Protein AF-A0AAV0Y4L8-F1 (afdb_monomer_lite)

InterPro domains:
  IPR013083 Zinc finger, RING/FYVE/PHD-type [G3DSA:3.30.40.10] (4-76)

Sequence (76 aa):
MIGNGQWMNNLNSLLDPTGSNCLCCLRAFRDVPNGIRYVYQSCGHGWRCEDCAFLRPDNCEVCDDTVDDVIQIFIC

Structure (mmCIF, N/CA/C/O backbone):
data_AF-A0AAV0Y4L8-F1
#
_entry.id   AF-A0AAV0Y4L8-F1
#
loop_
_atom_site.group_PDB
_atom_site.id
_atom_site.type_symbol
_atom_site.label_atom_id
_atom_site.label_alt_id
_atom_site.label_comp_id
_atom_site.label_asym_id
_atom_site.label_entity_id
_atom_site.label_seq_id
_atom_site.pdbx_PDB_ins_code
_atom_site.Cartn_x
_atom_site.Cartn_y
_atom_site.Cartn_z
_atom_site.occupancy
_atom_site.B_iso_or_equiv
_atom_site.auth_seq_id
_atom_site.auth_comp_id
_atom_site.auth_asym_id
_atom_site.auth_atom_id
_atom_site.pdbx_PDB_model_num
ATOM 1 N N . MET A 1 1 ? 8.676 14.452 3.114 1.00 35.41 1 MET A N 1
ATOM 2 C CA . MET A 1 1 ? 9.300 13.277 2.475 1.00 35.41 1 MET A CA 1
ATOM 3 C C . MET A 1 1 ? 9.445 12.214 3.550 1.00 35.41 1 MET A C 1
ATOM 5 O O . MET A 1 1 ? 10.310 12.352 4.402 1.00 35.41 1 MET A O 1
ATOM 9 N N . ILE A 1 2 ? 8.505 11.271 3.604 1.00 44.53 2 ILE A N 1
ATOM 10 C CA . ILE A 1 2 ? 8.528 10.131 4.534 1.00 44.53 2 ILE A CA 1
ATOM 11 C C . ILE A 1 2 ? 9.345 9.056 3.817 1.00 44.53 2 ILE A C 1
ATOM 13 O O . ILE A 1 2 ? 9.034 8.719 2.678 1.00 44.53 2 ILE A O 1
ATOM 17 N N . GLY A 1 3 ? 10.474 8.670 4.407 1.00 37.97 3 GLY A N 1
ATOM 18 C CA . GLY A 1 3 ? 11.516 7.894 3.736 1.00 37.97 3 GLY A CA 1
ATOM 19 C C . GLY A 1 3 ? 11.127 6.437 3.493 1.00 37.97 3 GLY A C 1
ATOM 20 O O . GLY A 1 3 ? 10.401 5.835 4.289 1.00 37.97 3 GLY A O 1
ATOM 21 N N . ASN A 1 4 ? 11.671 5.879 2.408 1.00 45.69 4 ASN A N 1
ATOM 22 C CA . ASN A 1 4 ? 11.632 4.456 2.077 1.00 45.69 4 ASN A CA 1
ATOM 23 C C . ASN A 1 4 ? 11.911 3.599 3.323 1.00 45.69 4 ASN A C 1
ATOM 25 O O . ASN A 1 4 ? 12.971 3.714 3.939 1.00 45.69 4 ASN A O 1
ATOM 29 N N . GLY A 1 5 ? 10.948 2.752 3.696 1.00 48.84 5 GLY A N 1
ATOM 30 C CA . GLY A 1 5 ? 11.118 1.742 4.744 1.00 48.84 5 GLY A CA 1
ATOM 31 C C . GLY A 1 5 ? 10.663 2.120 6.157 1.00 48.84 5 GLY A C 1
ATOM 32 O O . GLY A 1 5 ? 10.845 1.316 7.066 1.00 48.84 5 GLY A O 1
ATOM 33 N N . GLN A 1 6 ? 10.027 3.277 6.394 1.00 51.59 6 GLN A N 1
ATOM 34 C CA . GLN A 1 6 ? 9.510 3.586 7.743 1.00 51.59 6 GLN A CA 1
ATOM 35 C C . GLN A 1 6 ? 8.394 2.634 8.225 1.00 51.59 6 GLN A C 1
ATOM 37 O O . GLN A 1 6 ? 8.177 2.539 9.432 1.00 51.59 6 GLN A O 1
ATOM 42 N N . TRP A 1 7 ? 7.749 1.874 7.331 1.00 49.84 7 TRP A N 1
ATOM 43 C CA . TRP A 1 7 ? 6.795 0.818 7.695 1.00 49.84 7 TRP A CA 1
ATOM 44 C C . TRP A 1 7 ? 7.475 -0.403 8.353 1.00 49.84 7 TRP A C 1
ATOM 46 O O . TRP A 1 7 ? 6.890 -1.003 9.253 1.00 49.84 7 TRP A O 1
ATOM 56 N N . MET A 1 8 ? 8.740 -0.704 8.009 1.00 47.34 8 MET A N 1
ATOM 57 C CA . MET A 1 8 ? 9.530 -1.780 8.638 1.00 47.34 8 MET A CA 1
ATOM 58 C C . MET A 1 8 ? 9.874 -1.493 10.107 1.00 47.34 8 MET A C 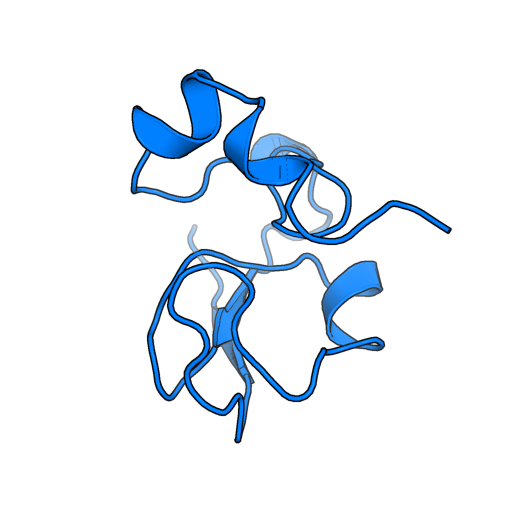1
ATOM 60 O O . MET A 1 8 ? 10.128 -2.415 10.875 1.00 47.34 8 MET A O 1
ATOM 64 N N . ASN A 1 9 ? 9.850 -0.223 10.527 1.00 46.91 9 ASN A N 1
ATOM 65 C CA . ASN A 1 9 ? 10.104 0.156 11.921 1.00 46.91 9 ASN A CA 1
ATOM 66 C C . ASN A 1 9 ? 8.885 -0.052 12.833 1.00 46.91 9 ASN A C 1
ATOM 68 O O . ASN A 1 9 ? 8.973 0.171 14.041 1.00 46.91 9 ASN A O 1
ATOM 72 N N . ASN A 1 10 ? 7.742 -0.467 12.283 1.00 51.56 10 ASN A N 1
ATOM 73 C CA . ASN A 1 10 ? 6.583 -0.827 13.077 1.00 51.56 10 ASN A CA 1
ATOM 74 C C . ASN A 1 10 ? 6.558 -2.347 13.259 1.00 51.56 10 ASN A C 1
ATOM 76 O O . ASN A 1 10 ? 6.074 -3.077 12.399 1.00 51.56 10 ASN A O 1
ATOM 80 N N . LEU A 1 11 ? 7.045 -2.819 14.409 1.00 46.34 11 LEU A N 1
ATOM 81 C CA . LEU A 1 11 ? 6.959 -4.226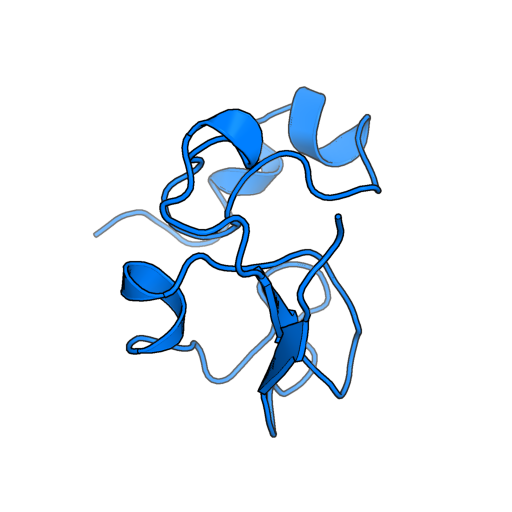 14.828 1.00 46.34 11 LEU A CA 1
ATOM 82 C C . LEU A 1 11 ? 5.530 -4.796 14.719 1.00 46.34 11 LEU A C 1
ATOM 84 O O . LEU A 1 11 ? 5.379 -5.989 14.468 1.00 46.34 11 LEU A O 1
ATOM 88 N N . ASN A 1 12 ? 4.484 -3.963 14.821 1.00 46.34 12 ASN A N 1
ATOM 89 C CA . ASN A 1 12 ? 3.103 -4.412 14.612 1.00 46.34 12 ASN A CA 1
ATOM 90 C C . ASN A 1 12 ? 2.783 -4.706 13.136 1.00 46.34 12 ASN A C 1
ATOM 92 O O . ASN A 1 12 ? 1.920 -5.529 12.876 1.00 46.34 12 ASN A O 1
ATOM 96 N N . SER A 1 13 ? 3.478 -4.090 12.172 1.00 49.31 13 SER A N 1
ATOM 97 C CA . SER A 1 13 ? 3.296 -4.348 10.732 1.00 49.31 13 SER A CA 1
ATOM 98 C C . SER A 1 13 ? 3.886 -5.689 10.285 1.00 49.31 13 SER A C 1
ATOM 100 O O . SER A 1 13 ? 3.445 -6.232 9.280 1.00 49.31 13 SER A O 1
ATOM 102 N N . LEU A 1 14 ? 4.885 -6.214 11.006 1.00 46.44 14 LEU A N 1
ATOM 103 C CA . LEU A 1 14 ? 5.474 -7.537 10.746 1.00 46.44 14 LEU A CA 1
ATOM 104 C C . LEU A 1 14 ? 4.702 -8.665 11.450 1.00 46.44 14 LEU A C 1
ATOM 106 O O . LEU A 1 14 ? 4.752 -9.810 11.012 1.00 46.44 14 LEU A O 1
ATOM 110 N N . LEU A 1 15 ? 4.005 -8.343 12.545 1.00 45.16 15 LEU A N 1
ATOM 111 C CA . LEU A 1 15 ? 3.223 -9.288 13.351 1.00 45.16 15 LEU A CA 1
ATOM 112 C C . LEU A 1 15 ? 1.732 -9.309 12.990 1.00 45.16 15 LEU A C 1
ATOM 114 O O . LEU A 1 15 ? 1.022 -10.217 13.417 1.00 45.16 15 LEU A O 1
ATOM 118 N N . ASP A 1 16 ? 1.272 -8.349 12.187 1.00 52.50 16 ASP A N 1
ATOM 119 C CA . ASP A 1 16 ? -0.051 -8.355 11.578 1.00 52.50 16 ASP A CA 1
ATOM 120 C C . ASP A 1 16 ? 0.044 -8.477 10.046 1.00 52.50 16 ASP A C 1
ATOM 122 O O . ASP A 1 16 ? -0.018 -7.477 9.323 1.00 52.50 16 ASP A O 1
ATOM 126 N N . PRO A 1 17 ? 0.157 -9.708 9.521 1.00 44.34 17 PRO A N 1
ATOM 127 C CA . PRO A 1 17 ? 0.169 -9.943 8.082 1.00 44.34 17 PRO A CA 1
ATOM 128 C C . PRO A 1 17 ? -1.174 -9.607 7.407 1.00 44.34 17 PRO A C 1
ATOM 130 O O . PRO A 1 17 ? -1.258 -9.664 6.183 1.00 44.34 17 PRO A O 1
ATOM 133 N N . THR A 1 18 ? -2.232 -9.264 8.161 1.00 48.09 18 THR A N 1
ATOM 134 C CA . THR A 1 18 ? -3.566 -8.991 7.595 1.00 48.09 18 THR A CA 1
ATOM 135 C C . THR A 1 18 ? -3.750 -7.571 7.072 1.00 48.09 18 THR A C 1
ATOM 137 O O . THR A 1 18 ? -4.756 -7.289 6.417 1.00 48.09 18 THR A O 1
ATOM 140 N N . GLY A 1 19 ? -2.799 -6.666 7.316 1.00 57.56 19 GLY A N 1
ATOM 141 C CA . GLY A 1 19 ? -2.973 -5.273 6.941 1.00 57.56 19 GLY A CA 1
ATOM 142 C C . GLY A 1 19 ? -4.110 -4.642 7.740 1.00 57.56 19 GLY A C 1
ATOM 143 O O . GLY A 1 19 ? -5.164 -4.327 7.198 1.00 57.56 19 GLY A O 1
ATOM 144 N N . SER A 1 20 ? -3.923 -4.406 9.036 1.00 70.06 20 SER A N 1
ATOM 145 C CA . SER A 1 20 ? -4.861 -3.564 9.791 1.00 70.06 20 SER A CA 1
ATOM 146 C C . SER A 1 20 ? -4.784 -2.099 9.378 1.00 70.06 20 SER A C 1
ATOM 148 O O . SER A 1 20 ? -5.766 -1.381 9.535 1.00 70.06 20 SER A O 1
ATOM 150 N N . ASN A 1 21 ? -3.647 -1.650 8.839 1.00 80.50 21 ASN A N 1
ATOM 151 C CA . ASN A 1 21 ? -3.382 -0.244 8.559 1.00 80.50 21 ASN A CA 1
ATOM 152 C C . ASN A 1 21 ? -3.007 -0.015 7.091 1.00 80.50 21 ASN A C 1
ATOM 154 O O . ASN A 1 21 ? -2.384 -0.864 6.457 1.00 80.50 21 ASN A O 1
ATOM 158 N N . CYS A 1 22 ? -3.340 1.170 6.580 1.00 83.31 22 CYS A N 1
ATOM 159 C CA . CYS A 1 22 ? -2.906 1.631 5.266 1.00 83.31 22 CYS A CA 1
ATOM 160 C C . CYS A 1 22 ? -1.373 1.678 5.204 1.00 83.31 22 CYS A C 1
ATOM 162 O O . CYS A 1 22 ? -0.747 2.310 6.057 1.00 83.31 22 CYS A O 1
ATOM 164 N N . LEU A 1 23 ? -0.778 1.095 4.161 1.00 80.94 23 LEU A N 1
ATOM 165 C CA . LEU A 1 23 ? 0.681 1.053 3.983 1.00 80.94 23 LEU A CA 1
ATOM 166 C C . LEU A 1 23 ? 1.331 2.449 3.938 1.00 80.94 23 LEU A C 1
ATOM 168 O O . LEU A 1 23 ? 2.458 2.620 4.387 1.00 80.94 23 LEU A O 1
ATOM 172 N N . CYS A 1 24 ? 0.609 3.459 3.442 1.00 82.06 24 CYS A N 1
ATOM 173 C CA . CYS A 1 24 ? 1.138 4.814 3.277 1.00 82.06 24 CYS A CA 1
ATOM 174 C C . CYS A 1 24 ? 0.932 5.711 4.504 1.00 82.06 24 CYS A C 1
ATOM 176 O O . CYS A 1 24 ? 1.868 6.354 4.969 1.00 82.06 24 CYS A O 1
ATOM 178 N N . CYS A 1 25 ? -0.308 5.822 4.991 1.00 85.44 25 CYS A N 1
ATOM 179 C CA . CYS A 1 25 ? -0.673 6.790 6.034 1.00 85.44 25 CYS A CA 1
ATOM 180 C C . CYS A 1 25 ? -0.867 6.157 7.414 1.00 85.44 25 CYS A C 1
ATOM 182 O O . CYS A 1 25 ? -1.175 6.867 8.368 1.00 85.44 25 CYS A O 1
ATOM 184 N N . LEU A 1 26 ? -0.724 4.831 7.521 1.00 84.00 26 LEU A N 1
ATOM 185 C CA . LEU A 1 26 ? -0.880 4.048 8.750 1.00 84.00 26 LEU A CA 1
ATOM 186 C C . LEU A 1 26 ? -2.270 4.143 9.404 1.00 84.00 26 LEU A C 1
ATOM 188 O O . LEU A 1 26 ? -2.456 3.646 10.513 1.00 84.00 26 LEU A O 1
ATOM 192 N N . ARG A 1 27 ? -3.259 4.738 8.718 1.00 85.06 27 ARG A N 1
ATOM 193 C CA . ARG A 1 27 ? -4.660 4.778 9.157 1.00 85.06 27 ARG A CA 1
ATOM 194 C C . ARG A 1 27 ? -5.164 3.352 9.348 1.00 85.06 27 ARG A C 1
ATOM 196 O O . ARG A 1 27 ? -5.057 2.549 8.420 1.00 85.06 27 ARG A O 1
ATOM 203 N N . ALA A 1 28 ? -5.729 3.063 10.517 1.00 82.88 28 ALA A N 1
ATOM 204 C CA . ALA A 1 28 ? -6.329 1.766 10.778 1.00 82.88 28 ALA A CA 1
ATOM 205 C C . ALA A 1 28 ? -7.604 1.577 9.956 1.00 82.88 28 ALA A C 1
ATOM 207 O O . ALA A 1 28 ? -8.337 2.527 9.688 1.00 82.88 28 ALA A O 1
ATOM 208 N N . PHE A 1 29 ? -7.888 0.337 9.576 1.00 78.88 29 PHE A N 1
ATOM 209 C CA . PHE A 1 29 ? -9.007 -0.007 8.709 1.00 78.88 29 PHE A CA 1
ATOM 210 C C . PHE A 1 29 ? -10.351 0.443 9.286 1.00 78.88 29 PHE A C 1
ATOM 212 O O . PHE A 1 29 ? -11.184 0.974 8.561 1.00 78.88 29 PHE A O 1
ATOM 219 N N . ARG A 1 30 ? -10.532 0.302 10.606 1.00 81.75 30 ARG A N 1
ATOM 220 C CA . ARG A 1 30 ? -11.733 0.763 11.324 1.00 81.75 30 ARG A CA 1
ATOM 221 C C . ARG A 1 30 ? -12.008 2.265 11.170 1.00 81.75 30 ARG A C 1
ATOM 223 O O . ARG A 1 30 ? -13.136 2.693 11.372 1.00 81.75 30 ARG A O 1
ATOM 230 N N . ASP A 1 31 ? -10.979 3.039 10.826 1.00 83.94 31 ASP A N 1
ATOM 231 C CA . ASP A 1 31 ? -11.034 4.490 10.666 1.00 83.94 31 ASP A CA 1
ATOM 232 C C . ASP A 1 31 ? -11.134 4.895 9.178 1.00 83.94 31 ASP A C 1
ATOM 234 O O . ASP A 1 31 ? -11.097 6.081 8.848 1.00 83.94 31 ASP A O 1
ATOM 238 N N . VAL A 1 32 ? -11.230 3.929 8.252 1.00 79.75 32 VAL A N 1
ATOM 239 C CA . VAL A 1 32 ? -11.387 4.185 6.814 1.00 79.75 32 VAL A CA 1
ATOM 240 C C . VAL A 1 32 ? -12.851 4.470 6.492 1.00 79.75 32 VAL A C 1
ATOM 242 O O . VAL A 1 32 ? -13.707 3.615 6.733 1.00 79.75 32 VAL A O 1
ATOM 245 N N . PRO A 1 33 ? -13.153 5.622 5.871 1.00 74.12 33 PRO A N 1
ATOM 246 C CA . PRO A 1 33 ? -14.489 5.893 5.363 1.00 74.12 33 PRO A CA 1
ATOM 247 C C . PRO A 1 33 ? -14.938 4.775 4.412 1.00 74.12 33 PRO A C 1
ATOM 249 O O . PRO A 1 33 ? -14.210 4.405 3.493 1.00 74.12 33 PRO A O 1
ATOM 252 N N . ASN A 1 34 ? -16.134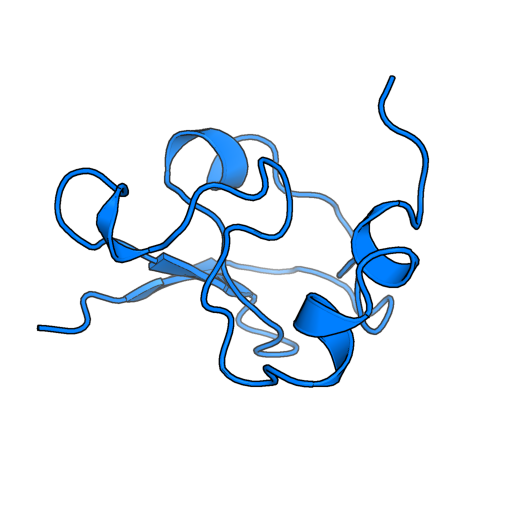 4.229 4.635 1.00 75.62 34 ASN A N 1
ATOM 253 C CA . ASN A 1 34 ? -16.765 3.192 3.803 1.00 75.62 34 ASN A CA 1
ATOM 254 C C . ASN A 1 34 ? -16.085 1.808 3.794 1.00 75.62 34 ASN A C 1
ATOM 256 O O . ASN A 1 34 ? -16.524 0.938 3.045 1.00 75.62 34 ASN A O 1
ATOM 260 N N . GLY A 1 35 ? -15.046 1.571 4.607 1.00 74.81 35 GLY A N 1
ATOM 261 C CA . GLY A 1 35 ? -14.406 0.249 4.706 1.00 74.81 35 GLY A CA 1
ATOM 262 C C . GLY A 1 35 ? -13.752 -0.238 3.404 1.00 74.81 35 GLY A C 1
ATOM 263 O O . GLY A 1 35 ? -13.608 -1.442 3.192 1.00 74.81 35 GLY A O 1
ATOM 264 N N . ILE A 1 36 ? -13.365 0.685 2.519 1.00 81.75 36 ILE A N 1
ATOM 265 C CA . ILE A 1 36 ? -12.770 0.369 1.216 1.00 81.75 36 ILE A CA 1
ATOM 266 C C . ILE A 1 36 ? -11.272 0.100 1.365 1.00 81.75 36 ILE A C 1
ATOM 268 O O . ILE A 1 36 ? -10.549 0.877 1.992 1.00 81.75 36 ILE A O 1
ATOM 272 N N . ARG A 1 37 ? -10.784 -0.966 0.725 1.00 82.56 37 ARG A N 1
ATOM 273 C CA . ARG A 1 37 ? -9.353 -1.283 0.624 1.00 82.56 37 ARG A CA 1
ATOM 274 C C . ARG A 1 37 ? -8.917 -1.334 -0.832 1.00 82.56 37 ARG A C 1
ATOM 276 O O . ARG A 1 37 ? -9.588 -1.959 -1.645 1.00 82.56 37 ARG A O 1
ATOM 283 N N . TYR A 1 38 ? -7.768 -0.740 -1.137 1.00 84.62 38 TYR A N 1
ATOM 284 C CA . TYR A 1 38 ? -7.101 -0.893 -2.429 1.00 84.62 38 TYR A CA 1
ATOM 285 C C . TYR A 1 38 ? -5.883 -1.795 -2.253 1.00 84.62 38 TYR A C 1
ATOM 287 O O . TYR A 1 38 ? -4.958 -1.437 -1.524 1.00 84.62 38 TYR A O 1
ATOM 295 N N . VAL A 1 39 ? -5.900 -2.967 -2.883 1.00 82.94 39 VAL A N 1
ATOM 296 C CA . VAL A 1 39 ? -4.857 -4.001 -2.780 1.00 82.94 39 VAL A CA 1
ATOM 297 C C . VAL A 1 39 ? -4.120 -4.103 -4.110 1.00 82.94 39 VAL A C 1
ATOM 299 O O . VAL A 1 39 ? -4.756 -4.093 -5.161 1.00 82.94 39 VAL A O 1
ATOM 302 N N . TYR A 1 40 ? -2.791 -4.204 -4.081 1.00 80.56 40 TYR A N 1
ATOM 303 C CA . TYR A 1 40 ? -1.991 -4.397 -5.295 1.00 80.56 40 TYR A CA 1
ATOM 304 C C . TYR A 1 40 ? -2.268 -5.775 -5.904 1.00 80.56 40 TYR A C 1
ATOM 306 O O . TYR A 1 40 ? -2.132 -6.785 -5.217 1.00 80.56 40 TYR A O 1
ATOM 314 N N . GLN A 1 41 ? -2.658 -5.829 -7.180 1.00 75.00 41 GLN A N 1
ATOM 315 C CA . GLN A 1 41 ? -3.080 -7.083 -7.822 1.00 75.00 41 GLN A CA 1
ATOM 316 C C . GLN A 1 41 ? -1.937 -8.087 -8.004 1.00 75.00 41 GLN A C 1
ATOM 318 O O . GLN A 1 41 ? -2.160 -9.286 -7.874 1.00 75.00 41 GLN A O 1
ATOM 323 N N . SER A 1 42 ? -0.729 -7.609 -8.304 1.00 75.69 42 SER A N 1
ATOM 324 C CA . SER A 1 42 ? 0.420 -8.457 -8.634 1.00 75.69 42 SER A CA 1
ATOM 325 C C . SER A 1 42 ? 0.946 -9.224 -7.421 1.00 75.69 42 SER A C 1
ATOM 327 O O . SER A 1 42 ? 1.148 -10.433 -7.493 1.00 75.69 42 SER A O 1
ATOM 329 N N . CYS A 1 43 ? 1.130 -8.538 -6.293 1.00 80.75 43 CYS A N 1
ATOM 330 C CA . CYS A 1 43 ? 1.758 -9.120 -5.107 1.00 80.75 43 CYS A CA 1
ATOM 331 C C . CYS A 1 43 ? 0.803 -9.342 -3.925 1.00 80.75 43 CYS A C 1
ATOM 333 O O . CYS A 1 43 ? 1.158 -10.041 -2.981 1.00 80.75 43 CYS A O 1
ATOM 335 N N . GLY A 1 44 ? -0.394 -8.743 -3.935 1.00 77.25 44 GLY A N 1
ATOM 336 C CA . GLY A 1 44 ? -1.399 -8.909 -2.878 1.00 77.25 44 GLY A CA 1
ATOM 337 C C . GLY A 1 44 ? -1.002 -8.364 -1.499 1.00 77.25 44 GLY A C 1
ATOM 338 O O . GLY A 1 44 ? -1.738 -8.563 -0.534 1.00 77.25 44 GLY A O 1
ATOM 339 N N . HIS A 1 45 ? 0.148 -7.694 -1.373 1.00 78.19 45 HIS A N 1
ATOM 340 C CA . HIS A 1 45 ? 0.666 -7.246 -0.085 1.00 78.19 45 HIS A CA 1
ATOM 341 C C . HIS A 1 45 ? -0.046 -5.986 0.420 1.00 78.19 45 HIS A C 1
ATOM 343 O O . HIS A 1 45 ? 0.045 -4.914 -0.182 1.00 78.19 45 HIS A O 1
ATOM 349 N N . GLY A 1 46 ? -0.680 -6.115 1.589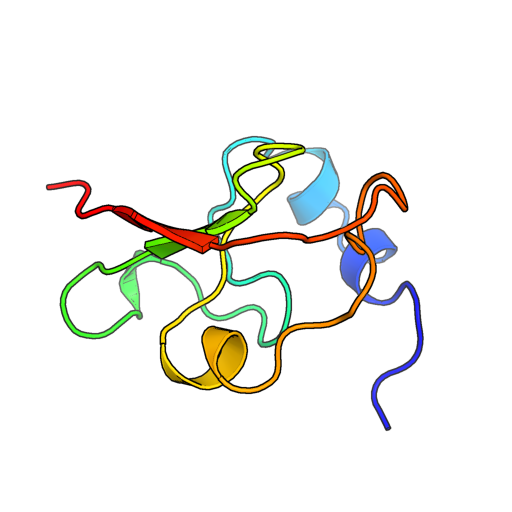 1.00 78.31 46 GLY A N 1
ATOM 350 C CA . GLY A 1 46 ? -1.293 -5.015 2.333 1.00 78.31 46 GLY A CA 1
ATOM 351 C C . GLY A 1 46 ? -2.427 -4.306 1.585 1.00 78.31 46 GLY A C 1
ATOM 352 O O . GLY A 1 46 ? -3.024 -4.842 0.655 1.00 78.31 46 GLY A O 1
ATOM 353 N N . TRP A 1 47 ? -2.761 -3.090 2.022 1.00 83.00 47 TRP A N 1
ATOM 354 C CA . TRP A 1 47 ? -3.753 -2.244 1.354 1.00 83.00 47 TRP A CA 1
ATOM 355 C C . TRP A 1 47 ? -3.462 -0.755 1.557 1.00 83.00 47 TRP A C 1
ATOM 357 O O . TRP A 1 47 ? -2.732 -0.348 2.467 1.00 83.00 47 TRP A O 1
ATOM 367 N N . ARG A 1 48 ? -4.078 0.078 0.718 1.00 85.19 48 ARG A N 1
ATOM 368 C CA . ARG A 1 48 ? -4.114 1.537 0.858 1.00 85.19 48 ARG A CA 1
ATOM 369 C C . ARG A 1 48 ? -5.545 2.042 0.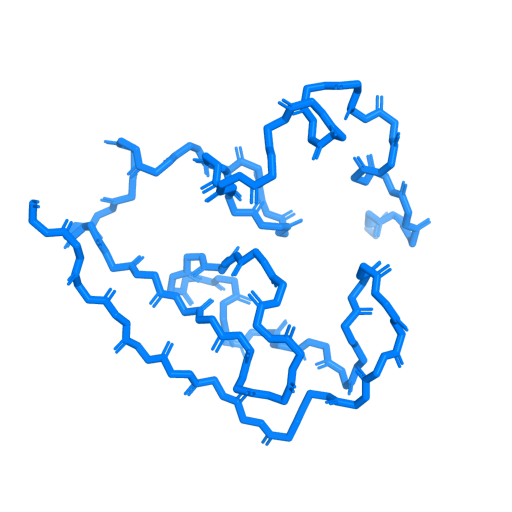963 1.00 85.19 48 ARG A C 1
ATOM 371 O O . ARG A 1 48 ? -6.451 1.468 0.362 1.00 85.19 48 ARG A O 1
ATOM 378 N N . CYS A 1 49 ? -5.748 3.113 1.728 1.00 87.25 49 CYS A N 1
ATOM 379 C CA . CYS A 1 49 ? -7.006 3.858 1.696 1.00 87.25 49 CYS A CA 1
ATOM 380 C C . CYS A 1 49 ? -7.127 4.640 0.381 1.00 87.25 49 CYS A C 1
ATOM 382 O O . CYS A 1 49 ? -6.119 4.867 -0.287 1.00 87.25 49 CYS A O 1
ATOM 384 N N . GLU A 1 50 ? -8.335 5.096 0.053 1.00 86.56 50 GLU A N 1
ATOM 385 C CA . GLU A 1 50 ? -8.633 5.863 -1.168 1.00 86.56 50 GLU A CA 1
ATOM 386 C C . GLU A 1 50 ? -7.649 7.025 -1.393 1.00 86.56 50 GLU A C 1
ATOM 388 O O . GLU A 1 50 ? -6.986 7.080 -2.429 1.00 86.56 50 GLU A O 1
ATOM 393 N N . ASP A 1 51 ? -7.437 7.854 -0.363 1.00 85.81 51 ASP A N 1
ATOM 394 C CA . ASP A 1 51 ? -6.507 8.995 -0.401 1.00 85.81 51 ASP A CA 1
ATOM 395 C C . ASP A 1 51 ? -5.074 8.598 -0.814 1.00 85.81 51 ASP A C 1
ATOM 397 O O . ASP A 1 51 ? -4.363 9.350 -1.478 1.00 85.81 51 ASP A O 1
ATOM 401 N N . CYS A 1 52 ? -4.629 7.406 -0.408 1.00 85.00 52 CYS A N 1
ATOM 402 C CA . CYS A 1 52 ? -3.266 6.922 -0.623 1.00 85.00 52 CYS A CA 1
ATOM 403 C C . CYS A 1 52 ? -3.126 6.053 -1.876 1.00 85.00 52 CYS A C 1
ATOM 405 O O . CYS A 1 52 ? -2.003 5.835 -2.333 1.00 85.00 52 CYS A O 1
ATOM 407 N N . ALA A 1 53 ? -4.234 5.534 -2.406 1.00 81.94 53 ALA A N 1
ATOM 408 C CA . ALA A 1 53 ? -4.263 4.746 -3.632 1.00 81.94 53 ALA A CA 1
ATOM 409 C C . ALA A 1 53 ? -4.108 5.629 -4.881 1.00 81.94 53 ALA A C 1
ATOM 411 O O . ALA A 1 53 ? -3.574 5.167 -5.888 1.00 81.94 53 ALA A O 1
ATOM 412 N N . PHE A 1 54 ? -4.506 6.906 -4.805 1.00 78.75 54 PHE A N 1
ATOM 413 C CA . PHE A 1 54 ? -4.314 7.871 -5.893 1.00 78.75 54 PHE A CA 1
ATOM 414 C C . PHE A 1 54 ? -2.829 8.126 -6.204 1.00 78.75 54 PHE A C 1
ATOM 416 O O . PHE A 1 54 ? -2.441 8.231 -7.364 1.00 78.75 54 PHE A O 1
ATOM 423 N N . LEU A 1 55 ? -1.984 8.179 -5.169 1.00 74.38 55 LEU A N 1
ATOM 424 C CA . LEU A 1 55 ? -0.528 8.330 -5.281 1.00 74.38 55 LEU A CA 1
ATOM 425 C C . LEU A 1 55 ? 0.163 6.967 -5.159 1.00 74.38 55 LEU A C 1
ATOM 427 O O . LEU A 1 55 ? 0.944 6.731 -4.231 1.00 74.38 55 LEU A O 1
ATOM 431 N N . ARG A 1 56 ? -0.182 6.033 -6.050 1.00 71.38 56 ARG A N 1
ATOM 432 C CA . ARG A 1 56 ? 0.418 4.695 -6.014 1.00 71.38 56 ARG A CA 1
ATOM 433 C C . ARG A 1 56 ? 1.906 4.739 -6.406 1.00 71.38 56 ARG A C 1
ATOM 435 O O . ARG A 1 56 ? 2.252 5.465 -7.337 1.00 71.38 56 ARG A O 1
ATOM 442 N N . PRO A 1 57 ? 2.774 3.987 -5.710 1.00 76.06 57 PRO A N 1
ATOM 443 C CA . PRO A 1 57 ? 4.159 3.789 -6.123 1.00 76.06 57 PRO A CA 1
ATOM 444 C C . PRO A 1 57 ? 4.240 2.818 -7.311 1.00 76.06 57 PRO A C 1
ATOM 446 O O . PRO A 1 57 ? 3.345 1.993 -7.492 1.00 76.06 57 PRO A O 1
ATOM 449 N N . ASP A 1 58 ? 5.336 2.881 -8.071 1.00 84.69 58 ASP A N 1
ATOM 450 C CA . ASP A 1 58 ? 5.612 1.949 -9.178 1.00 84.69 58 ASP A CA 1
ATOM 451 C C . ASP A 1 58 ? 5.978 0.536 -8.678 1.00 84.69 58 ASP A C 1
ATOM 453 O O . ASP A 1 58 ? 5.768 -0.459 -9.372 1.00 84.69 58 ASP A O 1
ATOM 457 N N . ASN A 1 59 ? 6.490 0.442 -7.446 1.00 84.56 59 ASN A N 1
ATOM 458 C CA . ASN A 1 59 ? 6.918 -0.798 -6.804 1.00 84.56 59 ASN A CA 1
ATOM 459 C C . ASN A 1 59 ? 6.227 -0.992 -5.453 1.00 84.56 59 ASN A C 1
ATOM 461 O O . ASN A 1 59 ? 5.934 -0.043 -4.717 1.00 84.56 59 ASN A O 1
ATOM 465 N N . CYS A 1 60 ? 5.978 -2.249 -5.106 1.00 79.94 60 CYS A N 1
ATOM 466 C CA . CYS A 1 60 ? 5.409 -2.631 -3.835 1.00 79.94 60 CYS A CA 1
ATOM 467 C C . CYS A 1 60 ? 6.437 -2.394 -2.735 1.00 79.94 60 CYS A C 1
ATOM 469 O O . CYS A 1 60 ? 7.495 -3.005 -2.709 1.00 79.94 60 CYS A O 1
ATOM 471 N N . GLU A 1 61 ? 6.084 -1.587 -1.747 1.00 76.06 61 GLU A N 1
ATOM 472 C CA . GLU A 1 61 ? 7.001 -1.238 -0.660 1.00 76.06 61 GLU A CA 1
ATOM 473 C C . GLU A 1 61 ? 7.394 -2.435 0.224 1.00 76.06 61 GLU A C 1
ATOM 475 O O . GLU A 1 61 ? 8.336 -2.296 0.996 1.00 76.06 61 GLU A O 1
ATOM 480 N N . VAL A 1 62 ? 6.686 -3.572 0.120 1.00 77.12 62 VAL A N 1
ATOM 481 C CA . VAL A 1 62 ? 6.905 -4.802 0.906 1.00 77.12 62 VAL A CA 1
ATOM 482 C C . VAL A 1 62 ? 7.838 -5.793 0.212 1.00 77.12 62 VAL A C 1
ATOM 484 O O . VAL A 1 62 ? 8.726 -6.344 0.854 1.00 77.12 62 VAL A O 1
ATOM 487 N N . CYS A 1 63 ? 7.619 -6.046 -1.079 1.00 82.31 63 CYS A N 1
ATOM 488 C CA . CYS A 1 63 ? 8.321 -7.092 -1.836 1.00 82.31 63 CYS A CA 1
ATOM 489 C C . CYS A 1 63 ? 9.107 -6.561 -3.040 1.00 82.31 63 CYS A C 1
ATOM 491 O O . CYS A 1 63 ? 9.766 -7.342 -3.713 1.00 82.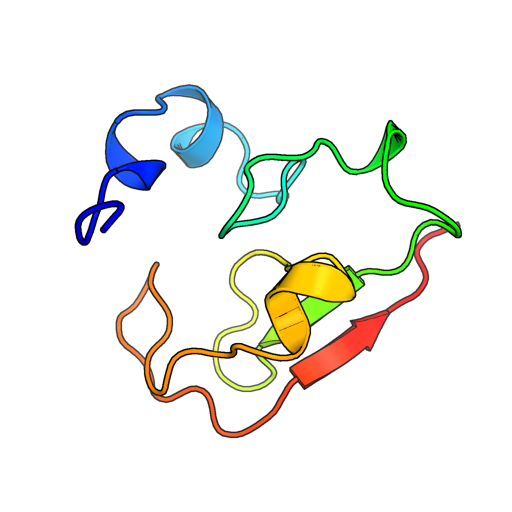31 63 CYS A O 1
ATOM 493 N N . ASP A 1 64 ? 9.041 -5.254 -3.296 1.00 83.25 64 ASP A N 1
ATOM 494 C CA . ASP A 1 64 ? 9.669 -4.544 -4.416 1.00 83.25 64 ASP A CA 1
ATOM 495 C C . ASP A 1 64 ? 9.145 -4.920 -5.819 1.00 83.25 64 ASP A C 1
ATOM 497 O O . ASP A 1 64 ? 9.548 -4.322 -6.818 1.00 83.25 64 ASP A O 1
ATOM 501 N N . ASP A 1 65 ? 8.170 -5.833 -5.909 1.00 83.88 65 ASP A N 1
ATOM 502 C CA . ASP A 1 65 ? 7.502 -6.183 -7.167 1.00 83.88 65 ASP A CA 1
ATOM 503 C C . ASP A 1 65 ? 6.774 -4.987 -7.790 1.00 83.88 65 ASP A C 1
ATOM 505 O O . ASP A 1 65 ? 6.215 -4.137 -7.091 1.00 83.88 65 ASP A O 1
ATOM 509 N N . THR A 1 66 ? 6.723 -4.951 -9.121 1.00 85.94 66 THR A N 1
ATOM 510 C CA . THR A 1 66 ? 5.999 -3.921 -9.872 1.00 85.94 66 THR A CA 1
ATOM 511 C C . THR A 1 66 ? 4.507 -3.919 -9.523 1.00 85.94 66 THR A C 1
ATOM 513 O O . THR A 1 66 ? 3.850 -4.964 -9.454 1.00 85.94 66 THR A O 1
ATOM 516 N N . VAL A 1 67 ? 3.959 -2.723 -9.301 1.00 82.06 67 VAL A N 1
ATOM 517 C CA . VAL A 1 67 ? 2.530 -2.502 -9.057 1.00 82.06 67 VAL A CA 1
ATOM 518 C C . VAL A 1 67 ? 1.868 -2.101 -10.372 1.00 82.06 67 VAL A C 1
ATOM 520 O O . VAL A 1 67 ? 1.770 -0.922 -10.704 1.00 82.06 67 VAL A O 1
ATOM 523 N N . ASP A 1 68 ? 1.394 -3.096 -11.117 1.00 80.88 68 ASP A N 1
ATOM 524 C CA . ASP A 1 68 ? 0.732 -2.858 -12.405 1.00 80.88 68 ASP A CA 1
ATOM 525 C C . ASP A 1 68 ? -0.701 -2.336 -12.236 1.00 80.88 68 ASP A C 1
ATOM 527 O O . ASP A 1 68 ? -1.168 -1.507 -13.020 1.00 80.88 68 ASP A O 1
ATOM 531 N N . ASP A 1 69 ? -1.401 -2.799 -11.195 1.00 81.94 69 ASP A N 1
ATOM 532 C CA . ASP A 1 69 ? -2.786 -2.414 -10.931 1.00 81.94 69 ASP A CA 1
ATOM 533 C C . ASP A 1 69 ? -3.194 -2.598 -9.456 1.00 81.94 69 ASP A C 1
ATOM 535 O O . ASP A 1 69 ? -2.544 -3.301 -8.672 1.00 81.94 69 ASP A O 1
ATOM 539 N N . VAL A 1 70 ? -4.308 -1.969 -9.080 1.00 80.81 70 VAL A N 1
ATOM 540 C CA . VAL A 1 70 ? -4.956 -2.069 -7.767 1.00 80.81 70 VAL A CA 1
ATOM 541 C C . VAL A 1 70 ? -6.379 -2.595 -7.913 1.00 80.81 70 VAL A C 1
ATOM 543 O O . VAL A 1 70 ? -7.132 -2.161 -8.777 1.00 80.81 70 VAL A O 1
ATOM 546 N N . ILE A 1 71 ? -6.781 -3.512 -7.037 1.00 84.38 71 ILE A N 1
ATOM 547 C CA . ILE A 1 71 ? -8.173 -3.946 -6.900 1.00 84.38 71 ILE A CA 1
ATOM 548 C C . ILE A 1 71 ? -8.799 -3.248 -5.696 1.00 84.38 71 ILE A C 1
ATOM 550 O O . ILE A 1 71 ? -8.214 -3.193 -4.612 1.00 84.38 71 ILE A O 1
ATOM 554 N N . GLN A 1 72 ? -10.012 -2.737 -5.893 1.00 86.12 72 GLN A N 1
ATOM 555 C CA . GLN A 1 72 ? -10.851 -2.234 -4.817 1.00 86.12 72 GLN A CA 1
ATOM 556 C C . GLN A 1 72 ? -11.635 -3.395 -4.195 1.00 86.12 72 GLN A C 1
ATOM 558 O O . GLN A 1 72 ? -12.372 -4.094 -4.890 1.00 86.12 72 GLN A O 1
ATOM 563 N N . ILE A 1 73 ? -11.508 -3.578 -2.884 1.00 81.94 73 ILE A N 1
ATOM 564 C CA . ILE A 1 73 ? -12.213 -4.608 -2.117 1.00 81.94 73 ILE A CA 1
ATOM 565 C C . ILE A 1 73 ? -13.033 -3.934 -1.020 1.00 81.94 73 ILE A C 1
ATOM 567 O O . ILE A 1 73 ? -12.546 -3.049 -0.314 1.00 81.94 73 ILE A O 1
ATOM 571 N N . PHE A 1 74 ? -14.270 -4.394 -0.860 1.00 73.94 74 PHE A N 1
ATOM 572 C CA . PHE A 1 74 ? -15.083 -4.144 0.323 1.00 73.94 74 PHE A CA 1
ATOM 573 C C . PHE A 1 74 ? -15.083 -5.406 1.176 1.00 73.94 74 PHE A C 1
ATOM 575 O O . PHE A 1 74 ? -15.454 -6.476 0.697 1.00 73.94 74 PHE A O 1
ATOM 582 N N . ILE A 1 75 ? -14.657 -5.279 2.429 1.00 62.66 75 ILE A N 1
ATOM 583 C CA . ILE A 1 75 ? -14.749 -6.360 3.410 1.00 62.66 75 ILE A CA 1
ATOM 584 C C . ILE A 1 75 ? -15.733 -5.878 4.470 1.00 62.66 75 ILE A C 1
ATOM 586 O O . ILE A 1 75 ? -15.427 -4.942 5.211 1.00 62.66 75 ILE A O 1
ATOM 590 N N . CYS A 1 76 ? -16.930 -6.460 4.441 1.00 53.94 76 CYS A N 1
ATOM 591 C CA . CYS A 1 76 ? -18.008 -6.235 5.398 1.00 53.94 76 CYS A CA 1
ATOM 592 C C . CYS A 1 76 ? -17.778 -7.000 6.704 1.00 53.94 76 CYS A C 1
ATOM 594 O O . CYS A 1 76 ? -17.236 -8.127 6.650 1.00 53.94 76 CYS A O 1
#

pLDDT: mean 71.82, std 15.3, range [35.41, 87.25]

Radius of gyration: 11.59 Å; chains: 1; bounding box: 30×23×27 Å

Organism: NCBI:txid13131

Secondary structure (DSSP, 8-state):
---TTTTTT-HHHHH-TT--B-TTT--BGGGSGGGEEEEETTT----B-HHHHTT--SB-TTT--B---EEEEE--

Foldseek 3Di:
DPDQPPCVVPPVSVVDQPAQAAPPPRHGQVRAVQSKWKAQPPPRGHTHGPVVVVVDDQADSPPRHGRPGIDIDHDD